Protein AF-A0A935L1Z7-F1 (afdb_monomer_lite)

Radius of gyration: 19.91 Å; chains: 1; bounding box: 57×30×48 Å

Sequence (105 aa):
MPQKLNTELDSAVITFYTYSLPFYGPEPKLVGAVSSLPLQVISHPIKGETAVFVARVFEEHQRSNVEINTLRLQENQMHTSKINYELLNSLKKVYKVIDNRTMYF

Secondary structure (DSSP, 8-state):
------S---------S-SEETTTEE-HHHHHHHHTPPBTPBPPPEE-SSSEE--BB----PPP---HHHHHHHHHHHHHHHHHHHHHHHHHHHTT----GGG--

pLDDT: mean 81.46, std 12.55, range [29.81, 95.62]

Foldseek 3Di:
DDDDDPDDPPDDDDDDPDQADPPQGGWNQVSVVQVPDDAQDWDDFGDTPRDTDIDHHPDDDDDPPDDVVVVVVVVVVVVVVCCVVVVVVVVCVVVVDDDPVVVVD

Structure (mmCIF, N/CA/C/O backbone):
data_AF-A0A935L1Z7-F1
#
_entry.id   AF-A0A935L1Z7-F1
#
loop_
_atom_site.group_PDB
_atom_site.id
_atom_site.type_symbol
_atom_site.label_atom_id
_atom_site.label_alt_id
_atom_site.label_comp_id
_atom_site.label_asym_id
_atom_site.label_entity_id
_atom_site.label_seq_id
_atom_site.pdbx_PDB_ins_code
_atom_site.Cartn_x
_atom_site.Cartn_y
_atom_site.Cartn_z
_atom_site.occupancy
_atom_site.B_iso_or_equiv
_atom_site.auth_seq_id
_atom_site.auth_comp_id
_atom_site.auth_asym_id
_atom_site.auth_atom_id
_atom_site.pdbx_PDB_model_num
ATOM 1 N N . MET A 1 1 ? 24.333 3.497 -2.136 1.00 29.81 1 MET A N 1
ATOM 2 C CA . MET A 1 1 ? 24.251 2.075 -1.743 1.00 29.81 1 MET A CA 1
ATOM 3 C C . MET A 1 1 ? 23.402 1.992 -0.482 1.00 29.81 1 MET A C 1
ATOM 5 O O . MET A 1 1 ? 23.795 2.625 0.492 1.00 29.81 1 MET A O 1
ATOM 9 N N . PRO A 1 2 ? 22.231 1.334 -0.483 1.00 38.78 2 PRO A N 1
ATOM 10 C CA . PRO A 1 2 ? 21.418 1.206 0.725 1.00 38.78 2 PRO A CA 1
ATOM 11 C C . PRO A 1 2 ? 22.158 0.344 1.762 1.00 38.78 2 PRO A C 1
ATOM 13 O O . PRO A 1 2 ? 22.537 -0.792 1.480 1.00 38.78 2 PRO A O 1
ATOM 16 N N . GLN A 1 3 ? 22.414 0.904 2.945 1.00 47.38 3 GLN A N 1
ATOM 17 C CA . GLN A 1 3 ? 23.094 0.219 4.043 1.00 47.38 3 GLN A CA 1
ATOM 18 C C . GLN A 1 3 ? 22.094 -0.687 4.766 1.00 47.38 3 GLN A C 1
ATOM 20 O O . GLN A 1 3 ? 21.096 -0.215 5.307 1.00 47.38 3 GLN A O 1
ATOM 25 N N . LYS A 1 4 ? 22.354 -1.997 4.768 1.00 50.28 4 LYS A N 1
ATOM 26 C CA . LYS A 1 4 ? 21.530 -2.977 5.480 1.00 50.28 4 LYS A CA 1
ATOM 27 C C . LYS A 1 4 ? 21.795 -2.825 6.981 1.00 50.28 4 LYS A C 1
ATOM 29 O O . LYS A 1 4 ? 22.864 -3.192 7.461 1.00 50.28 4 LYS A O 1
ATOM 34 N N . LEU A 1 5 ? 20.861 -2.210 7.700 1.00 67.00 5 LEU A N 1
ATOM 35 C CA . LEU A 1 5 ? 20.946 -2.047 9.149 1.00 67.00 5 LEU A CA 1
ATOM 36 C C . LEU A 1 5 ? 20.548 -3.377 9.800 1.00 67.00 5 LEU A C 1
ATOM 38 O O . LEU A 1 5 ? 19.475 -3.907 9.526 1.00 67.00 5 LEU A O 1
ATOM 42 N N . ASN A 1 6 ? 21.439 -3.946 10.610 1.00 65.19 6 ASN A N 1
ATOM 43 C CA . ASN A 1 6 ? 21.274 -5.261 11.235 1.00 65.19 6 ASN A CA 1
ATOM 44 C C . ASN A 1 6 ? 20.388 -5.152 12.495 1.00 65.19 6 ASN A C 1
ATOM 46 O O . ASN A 1 6 ? 20.829 -5.442 13.603 1.00 65.19 6 ASN A O 1
ATOM 50 N N . THR A 1 7 ? 19.173 -4.625 12.329 1.00 71.94 7 THR A N 1
ATOM 51 C CA . THR A 1 7 ? 18.183 -4.405 13.396 1.00 71.94 7 THR A CA 1
ATOM 52 C C . THR A 1 7 ? 16.897 -5.128 13.034 1.00 71.94 7 THR A C 1
ATOM 54 O O . THR A 1 7 ? 16.586 -5.314 11.856 1.00 71.94 7 THR A O 1
ATOM 57 N N . GLU A 1 8 ? 16.132 -5.514 14.049 1.00 65.06 8 GLU A N 1
ATOM 58 C CA . GLU A 1 8 ? 14.769 -5.982 13.834 1.00 65.06 8 GLU A CA 1
ATOM 59 C C . GLU A 1 8 ? 13.905 -4.807 13.368 1.00 65.06 8 GLU A C 1
ATOM 61 O O . GLU A 1 8 ? 14.014 -3.690 13.885 1.00 65.06 8 GLU A O 1
ATOM 66 N N . LEU A 1 9 ? 13.095 -5.050 12.338 1.00 63.34 9 LEU A N 1
ATOM 67 C CA . LEU A 1 9 ? 12.115 -4.089 11.863 1.00 63.34 9 LEU A CA 1
ATOM 68 C C . LEU A 1 9 ? 10.909 -4.151 12.801 1.00 63.34 9 LEU A C 1
ATOM 70 O O . LEU A 1 9 ? 10.118 -5.083 12.703 1.00 63.34 9 LEU A O 1
ATOM 74 N N . ASP A 1 10 ? 10.776 -3.168 13.688 1.00 68.12 10 ASP A N 1
ATOM 75 C CA . ASP A 1 10 ? 9.617 -3.072 14.583 1.00 68.12 10 ASP A CA 1
ATOM 76 C C . ASP A 1 10 ? 8.344 -2.733 13.786 1.00 68.12 10 ASP A C 1
ATOM 78 O O . ASP A 1 10 ? 7.357 -3.467 13.791 1.00 68.12 10 ASP A O 1
ATOM 82 N N . SER A 1 11 ? 8.383 -1.657 12.994 1.00 62.44 11 SER A N 1
ATOM 83 C CA . SER A 1 11 ? 7.284 -1.287 12.099 1.00 62.44 11 SER A CA 1
ATOM 84 C C . SER A 1 11 ? 7.771 -0.493 10.882 1.00 62.44 11 SER A C 1
ATOM 86 O O . SER A 1 11 ? 8.622 0.388 10.985 1.00 62.44 11 SER A O 1
ATOM 88 N N . ALA A 1 12 ? 7.231 -0.820 9.703 1.00 63.78 12 ALA A N 1
ATOM 89 C CA . ALA A 1 12 ? 7.451 -0.077 8.462 1.00 63.78 12 ALA A CA 1
ATOM 90 C C . ALA A 1 12 ? 6.119 0.421 7.908 1.00 63.78 12 ALA A C 1
ATOM 92 O O . ALA A 1 12 ? 5.200 -0.365 7.665 1.00 63.78 12 ALA A O 1
ATOM 93 N N . VAL A 1 13 ? 6.037 1.722 7.638 1.00 65.19 13 VAL A N 1
ATOM 94 C CA . VAL A 1 13 ? 4.963 2.280 6.822 1.00 65.19 13 VAL A CA 1
ATOM 95 C C . VAL A 1 13 ? 5.364 2.115 5.360 1.00 65.19 13 VAL A C 1
ATOM 97 O O . VAL A 1 13 ? 6.210 2.826 4.822 1.00 65.19 13 VAL A O 1
ATOM 100 N N . ILE A 1 14 ? 4.776 1.115 4.709 1.00 69.25 14 ILE A N 1
ATOM 101 C CA . ILE A 1 14 ? 4.962 0.889 3.276 1.00 69.25 14 ILE A CA 1
ATOM 102 C C . ILE A 1 14 ? 3.970 1.784 2.540 1.00 69.25 14 ILE A C 1
ATOM 104 O O . ILE A 1 14 ? 2.757 1.668 2.724 1.00 69.25 14 ILE A O 1
ATOM 108 N N . THR A 1 15 ? 4.487 2.682 1.707 1.00 72.06 15 THR A N 1
ATOM 109 C CA . THR A 1 15 ? 3.670 3.523 0.831 1.00 72.06 15 THR A CA 1
ATOM 110 C C . THR A 1 15 ? 3.830 3.069 -0.611 1.00 72.06 15 THR A C 1
ATOM 112 O O . THR A 1 15 ? 4.925 2.735 -1.061 1.00 72.06 15 THR A O 1
ATOM 115 N N . PHE A 1 16 ? 2.720 3.059 -1.340 1.00 78.56 16 PHE A N 1
ATOM 116 C CA . PHE A 1 16 ? 2.702 2.794 -2.771 1.00 78.56 16 PHE A CA 1
ATOM 117 C C . PHE A 1 16 ? 2.356 4.080 -3.505 1.00 78.56 16 PHE A C 1
ATOM 119 O O . PHE A 1 16 ? 1.603 4.909 -2.996 1.00 78.56 16 PHE A O 1
ATOM 126 N N . TYR A 1 17 ? 2.890 4.235 -4.715 1.00 76.25 17 TYR A N 1
ATOM 127 C CA . TYR A 1 17 ? 2.557 5.380 -5.560 1.00 76.25 17 TYR A CA 1
ATOM 128 C C . TYR A 1 17 ? 1.064 5.413 -5.908 1.00 76.25 17 TYR A C 1
ATOM 130 O O . TYR A 1 17 ? 0.453 6.475 -5.966 1.00 76.25 17 TYR A O 1
ATOM 138 N N . THR A 1 18 ? 0.470 4.235 -6.102 1.00 80.69 18 THR A N 1
ATOM 139 C CA . THR A 1 18 ? -0.963 4.087 -6.322 1.00 80.69 18 THR A CA 1
ATOM 140 C C . THR A 1 18 ? -1.549 3.080 -5.346 1.00 80.69 18 THR A C 1
ATOM 142 O O . THR A 1 18 ? -0.975 2.021 -5.106 1.00 80.69 18 THR A O 1
ATOM 145 N N . TYR A 1 19 ? -2.699 3.426 -4.779 1.00 79.38 19 TYR A N 1
ATOM 146 C CA . TYR A 1 19 ? -3.504 2.536 -3.943 1.00 79.38 19 TYR A CA 1
ATOM 147 C C . TYR A 1 19 ? -4.704 1.957 -4.711 1.00 79.38 19 TYR A C 1
ATOM 149 O O . TYR A 1 19 ? -5.210 0.886 -4.374 1.00 79.38 19 TYR A O 1
ATOM 157 N N . SER A 1 20 ? -5.150 2.648 -5.762 1.00 85.88 20 SER A N 1
ATOM 158 C CA . SER A 1 20 ? -6.351 2.309 -6.521 1.00 85.88 20 SER A CA 1
ATOM 159 C C . SER A 1 20 ? -6.063 2.210 -8.008 1.00 85.88 20 SER A C 1
ATOM 161 O O . SER A 1 20 ? -5.392 3.070 -8.581 1.00 85.88 20 SER A O 1
ATOM 163 N N . L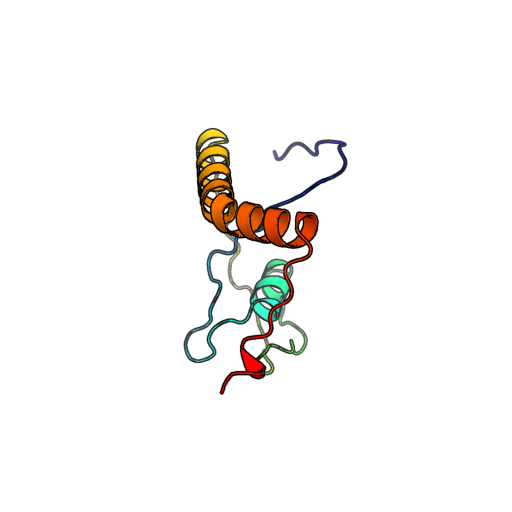EU A 1 21 ? -6.649 1.210 -8.650 1.00 88.56 21 LEU A N 1
ATOM 164 C CA . LEU A 1 21 ? -6.662 1.118 -10.095 1.00 88.56 21 LEU A CA 1
ATOM 165 C C . LEU A 1 21 ? -7.857 1.874 -10.685 1.00 88.56 21 LEU A C 1
ATOM 167 O O . LEU A 1 21 ? -8.960 1.807 -10.129 1.00 88.56 21 LEU A O 1
ATOM 171 N N . PRO A 1 22 ? -7.682 2.542 -11.839 1.00 87.81 22 PRO A N 1
ATOM 172 C CA . PRO A 1 22 ? -8.804 3.068 -12.605 1.00 87.81 22 PRO A CA 1
ATOM 173 C C . PRO A 1 22 ? -9.858 1.978 -12.835 1.00 87.81 22 PRO A C 1
ATOM 175 O O . PRO A 1 22 ? -9.510 0.852 -13.180 1.00 87.81 22 PRO A O 1
ATOM 178 N N . PHE A 1 23 ? -11.134 2.315 -12.642 1.00 88.69 23 PHE A N 1
ATOM 179 C CA . PHE A 1 23 ? -12.307 1.439 -12.816 1.00 88.69 23 PHE A CA 1
ATOM 180 C C . PHE A 1 23 ? -12.475 0.273 -11.825 1.00 88.69 23 PHE A C 1
ATOM 182 O O . PHE A 1 23 ? -13.607 -0.156 -11.627 1.00 88.69 23 PHE A O 1
ATOM 189 N N . TYR A 1 24 ? -11.412 -0.200 -11.171 1.00 89.50 24 TYR A N 1
ATOM 190 C CA . TYR A 1 24 ? -11.480 -1.302 -10.194 1.00 89.50 24 TYR A CA 1
ATOM 191 C C . TYR A 1 24 ? -11.427 -0.824 -8.738 1.00 89.50 24 TYR A C 1
ATOM 193 O O . TYR A 1 24 ? -11.879 -1.519 -7.834 1.00 89.50 24 TYR A O 1
ATOM 201 N N . GLY A 1 25 ? -10.929 0.393 -8.498 1.00 90.31 25 GLY A N 1
ATOM 202 C CA . GLY A 1 25 ? -10.816 0.942 -7.152 1.00 90.31 25 GLY A CA 1
ATOM 203 C C . GLY A 1 25 ? -9.633 0.347 -6.375 1.00 90.31 25 GLY A C 1
ATOM 204 O O . GLY A 1 25 ? -8.608 0.023 -6.980 1.00 90.31 25 GLY A O 1
ATOM 205 N N . PRO A 1 26 ? -9.709 0.290 -5.034 1.00 91.06 26 PRO A N 1
ATOM 206 C CA . PRO A 1 26 ? -8.626 -0.193 -4.179 1.00 91.06 26 PRO A CA 1
ATOM 207 C C . PRO A 1 26 ? -8.234 -1.650 -4.451 1.00 91.06 26 PRO A C 1
ATOM 209 O O . PRO A 1 26 ? -9.025 -2.559 -4.224 1.00 91.06 26 PRO A O 1
ATOM 212 N N . GLU A 1 27 ? -6.986 -1.879 -4.863 1.00 92.50 27 GLU A N 1
ATOM 213 C CA . GLU A 1 27 ? -6.477 -3.218 -5.206 1.00 92.50 27 GLU A CA 1
ATOM 214 C C . GLU A 1 27 ? -5.110 -3.496 -4.544 1.00 92.50 27 GLU A C 1
ATOM 216 O O . GLU A 1 27 ? -4.101 -3.713 -5.222 1.00 92.50 27 GLU A O 1
ATOM 221 N N . PRO A 1 28 ? -5.027 -3.486 -3.197 1.00 89.69 28 PRO A N 1
ATOM 222 C CA . PRO A 1 28 ? -3.753 -3.542 -2.475 1.00 89.69 28 PRO A CA 1
ATOM 223 C C . PRO A 1 28 ? -2.977 -4.845 -2.709 1.00 89.69 28 PRO A C 1
ATOM 225 O O . PRO A 1 28 ? -1.749 -4.821 -2.788 1.00 89.69 28 PRO A O 1
ATOM 228 N N . LYS A 1 29 ? -3.675 -5.980 -2.864 1.00 89.56 29 LYS A N 1
ATOM 229 C CA . LYS A 1 29 ? -3.048 -7.280 -3.163 1.00 89.56 29 LYS A CA 1
ATOM 230 C C . LYS A 1 29 ? -2.334 -7.264 -4.509 1.00 89.56 29 LYS A C 1
ATOM 232 O O . LYS A 1 29 ? -1.218 -7.768 -4.615 1.00 89.56 29 LYS A O 1
ATOM 237 N N . LEU A 1 30 ? -2.960 -6.665 -5.521 1.00 92.25 30 LEU A N 1
ATOM 238 C CA . LEU A 1 30 ? -2.365 -6.539 -6.843 1.00 92.25 30 LEU A CA 1
ATOM 239 C C . LEU A 1 30 ? -1.171 -5.588 -6.821 1.00 92.25 30 LEU A C 1
ATOM 241 O O . LEU A 1 30 ? -0.107 -5.949 -7.313 1.00 92.25 30 LEU A O 1
ATOM 245 N N . VAL A 1 31 ? -1.330 -4.401 -6.230 1.00 90.69 31 VAL A N 1
ATOM 246 C CA . VAL A 1 31 ? -0.251 -3.406 -6.138 1.00 90.69 31 VAL A CA 1
ATOM 247 C C . VAL A 1 31 ? 0.968 -3.997 -5.419 1.00 90.69 31 VAL A C 1
ATOM 249 O O . VAL A 1 31 ? 2.092 -3.875 -5.906 1.00 90.69 31 VAL A O 1
ATOM 252 N N . GLY A 1 32 ? 0.746 -4.713 -4.313 1.00 88.94 32 GLY A N 1
ATOM 253 C CA . GLY A 1 32 ? 1.803 -5.425 -3.598 1.00 88.94 32 GLY A CA 1
ATOM 254 C C . GLY A 1 32 ? 2.463 -6.519 -4.441 1.00 88.94 32 GLY A C 1
ATOM 255 O O . GLY A 1 32 ? 3.687 -6.574 -4.513 1.00 88.94 32 GLY A O 1
ATOM 256 N N . ALA A 1 33 ? 1.684 -7.356 -5.131 1.00 90.75 33 ALA A N 1
ATOM 257 C CA . ALA A 1 33 ? 2.225 -8.418 -5.982 1.0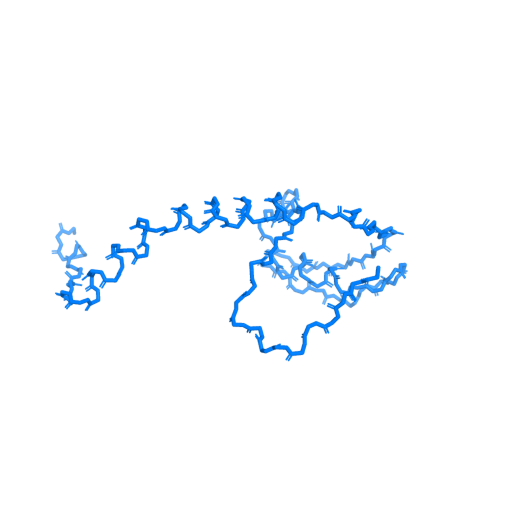0 90.75 33 ALA A CA 1
ATOM 258 C C . ALA A 1 33 ? 3.040 -7.877 -7.172 1.00 90.75 33 ALA A C 1
ATOM 260 O O . ALA A 1 33 ? 4.065 -8.452 -7.528 1.00 90.75 33 ALA A O 1
ATOM 261 N N . VAL A 1 34 ? 2.621 -6.759 -7.771 1.00 91.25 34 VAL A N 1
ATOM 262 C CA . VAL A 1 34 ? 3.359 -6.114 -8.869 1.00 91.25 34 VAL A CA 1
ATOM 263 C C . VAL A 1 34 ? 4.675 -5.511 -8.378 1.00 91.25 34 VAL A C 1
ATOM 265 O O . VAL A 1 34 ? 5.658 -5.546 -9.112 1.00 91.25 34 VAL A O 1
ATOM 268 N N . SER A 1 35 ? 4.733 -5.023 -7.133 1.00 88.25 35 SER A N 1
ATOM 269 C CA . SER A 1 35 ? 5.952 -4.424 -6.564 1.00 88.25 35 SER A CA 1
ATOM 270 C C . SER A 1 35 ? 7.128 -5.396 -6.404 1.00 88.25 35 SER A C 1
ATOM 272 O O . SER A 1 35 ? 8.265 -4.954 -6.275 1.00 88.25 35 SER A O 1
ATOM 274 N N . SER A 1 36 ? 6.872 -6.707 -6.426 1.00 87.69 36 SER A N 1
ATOM 275 C CA . SER A 1 36 ? 7.897 -7.755 -6.360 1.00 87.69 36 SER A CA 1
ATOM 276 C C . SER A 1 36 ? 8.066 -8.529 -7.671 1.00 87.69 36 SER A C 1
ATOM 278 O O . SER A 1 36 ? 8.850 -9.480 -7.726 1.00 87.69 36 SER A O 1
ATOM 280 N N . LEU A 1 37 ? 7.342 -8.150 -8.730 1.00 91.94 37 LEU A N 1
ATOM 281 C CA . LEU A 1 37 ? 7.381 -8.851 -10.008 1.00 91.94 37 LEU A CA 1
ATOM 282 C C . LEU A 1 37 ? 8.653 -8.472 -10.791 1.00 91.94 37 LEU A C 1
ATOM 284 O O . LEU A 1 37 ? 8.940 -7.283 -10.935 1.00 91.94 37 LEU A O 1
ATOM 288 N N . PRO A 1 38 ? 9.402 -9.443 -11.351 1.00 90.44 38 PRO A N 1
ATOM 289 C CA . PRO A 1 38 ? 10.573 -9.133 -12.163 1.00 90.44 38 PRO A CA 1
ATOM 290 C C . PRO A 1 38 ? 10.226 -8.338 -13.431 1.00 90.44 38 PRO A C 1
ATOM 292 O O . PRO A 1 38 ? 9.166 -8.526 -14.037 1.00 90.44 38 PRO A O 1
ATOM 295 N N . LEU A 1 39 ? 11.168 -7.501 -13.875 1.00 92.38 39 LEU A N 1
ATOM 296 C CA . LEU A 1 39 ? 11.062 -6.744 -15.123 1.00 92.38 39 LEU A CA 1
ATOM 297 C C . LEU A 1 39 ? 10.768 -7.653 -16.321 1.00 92.38 39 LEU A C 1
ATOM 299 O O . LEU A 1 39 ? 11.372 -8.710 -16.489 1.00 92.38 39 LEU A O 1
ATOM 303 N N . GLN A 1 40 ? 9.843 -7.204 -17.168 1.00 92.62 40 GLN A N 1
ATOM 304 C CA . GLN A 1 40 ? 9.393 -7.851 -18.404 1.00 92.62 40 GLN A CA 1
ATOM 305 C C . GLN A 1 40 ? 8.786 -9.259 -18.247 1.00 92.62 40 GLN A C 1
ATOM 307 O O . GLN A 1 40 ? 8.375 -9.862 -19.241 1.00 92.62 40 GLN A O 1
ATOM 312 N N . VAL A 1 41 ? 8.628 -9.765 -17.021 1.00 93.06 41 VAL A N 1
ATOM 313 C CA . VAL A 1 41 ? 7.991 -11.058 -16.749 1.00 93.06 41 VAL A CA 1
ATOM 314 C C . VAL A 1 41 ? 6.479 -10.884 -16.614 1.00 93.06 41 VAL A C 1
ATOM 316 O O . VAL A 1 41 ? 5.996 -9.950 -15.977 1.00 93.06 41 VAL A O 1
ATOM 319 N N . ILE A 1 42 ? 5.719 -11.790 -17.238 1.00 94.31 42 ILE A N 1
ATOM 320 C CA . ILE A 1 42 ? 4.266 -11.879 -17.045 1.00 94.31 42 ILE A CA 1
ATOM 321 C C . ILE A 1 42 ? 4.000 -12.624 -15.738 1.00 94.31 42 ILE A C 1
ATOM 323 O O . ILE A 1 42 ? 4.547 -13.704 -15.515 1.00 94.31 42 ILE A O 1
ATOM 327 N N . SER A 1 43 ? 3.143 -12.070 -14.887 1.00 94.88 43 SER A N 1
ATOM 328 C CA . SER A 1 43 ? 2.729 -12.723 -13.652 1.00 94.88 43 SER A CA 1
ATOM 329 C C . SER A 1 43 ? 1.844 -13.945 -13.912 1.00 94.88 43 SER A C 1
ATOM 331 O O . SER A 1 43 ? 1.132 -14.041 -14.912 1.00 94.88 43 SER A O 1
ATOM 333 N N . HIS A 1 44 ? 1.786 -14.842 -12.930 1.00 94.31 44 HIS A N 1
ATOM 334 C CA . HIS A 1 44 ? 0.636 -15.735 -12.797 1.00 94.31 44 HIS A CA 1
ATOM 335 C C . HIS A 1 44 ? -0.641 -14.907 -12.545 1.00 94.31 44 HIS A C 1
ATOM 337 O O . HIS A 1 44 ? -0.533 -13.735 -12.169 1.00 94.31 44 HIS A O 1
ATOM 343 N N . PRO A 1 45 ? -1.847 -15.474 -12.728 1.00 95.62 45 PRO A N 1
ATOM 344 C CA . PRO A 1 45 ? -3.082 -14.787 -12.367 1.00 95.62 45 PRO A CA 1
ATOM 345 C C . PRO A 1 45 ? -3.074 -14.370 -10.889 1.00 95.62 45 PRO A C 1
ATOM 347 O O . PRO A 1 45 ? -2.930 -15.205 -9.996 1.00 95.62 45 PRO A O 1
ATOM 350 N N . ILE A 1 46 ? -3.224 -13.074 -10.632 1.00 95.00 46 ILE A N 1
ATOM 351 C CA . ILE A 1 46 ? -3.254 -12.476 -9.297 1.00 95.00 46 ILE A CA 1
ATOM 352 C C . ILE A 1 46 ? -4.712 -12.216 -8.938 1.00 95.00 46 ILE A C 1
ATOM 354 O O . ILE A 1 46 ? -5.410 -11.474 -9.629 1.00 95.00 46 ILE A O 1
ATOM 358 N N . LYS A 1 47 ? -5.181 -12.807 -7.839 1.00 94.69 47 LYS A N 1
ATOM 359 C CA . LYS A 1 47 ? -6.516 -12.529 -7.305 1.00 94.69 47 LYS A CA 1
ATOM 360 C C . LYS A 1 47 ? -6.509 -11.189 -6.559 1.00 94.69 47 LYS A C 1
ATOM 362 O O . LYS A 1 47 ? -5.926 -11.096 -5.478 1.00 94.69 47 LYS A O 1
ATOM 367 N N . GLY A 1 48 ? -7.155 -10.182 -7.141 1.00 92.00 48 GLY A N 1
ATOM 368 C CA . GLY A 1 48 ? -7.473 -8.916 -6.486 1.00 92.00 48 GLY A CA 1
ATOM 369 C C . GLY A 1 48 ? -8.730 -9.010 -5.619 1.00 92.00 48 GLY A C 1
ATOM 370 O O . GLY A 1 48 ? -9.266 -10.098 -5.384 1.00 92.00 48 GLY A O 1
ATOM 371 N N . GLU A 1 49 ? -9.191 -7.865 -5.129 1.00 93.31 49 GLU A N 1
ATOM 372 C CA . GLU A 1 49 ? -10.443 -7.758 -4.378 1.00 93.31 49 GLU A CA 1
ATOM 373 C C . GLU A 1 49 ? -11.657 -7.838 -5.307 1.00 93.31 49 GLU A C 1
ATOM 375 O O . GLU A 1 49 ? -12.628 -8.524 -4.990 1.00 93.31 49 GLU A O 1
ATOM 380 N N . THR A 1 50 ? -11.595 -7.182 -6.469 1.00 92.06 50 THR A N 1
ATOM 381 C CA . THR A 1 50 ? -12.732 -7.088 -7.400 1.00 92.06 50 THR A CA 1
ATOM 382 C C . THR A 1 50 ? -12.609 -7.997 -8.621 1.00 92.06 50 THR A C 1
ATOM 384 O O .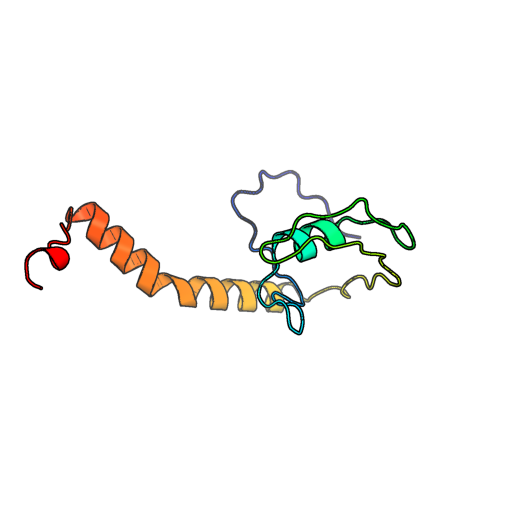 THR A 1 50 ? -13.625 -8.411 -9.179 1.00 92.06 50 THR A O 1
ATOM 387 N N . ALA A 1 51 ? -11.388 -8.343 -9.038 1.00 91.88 51 ALA A N 1
ATOM 388 C CA . ALA A 1 51 ? -11.139 -9.134 -10.243 1.00 91.88 51 ALA A CA 1
ATOM 389 C C . ALA A 1 51 ? -9.849 -9.968 -10.158 1.00 91.88 51 ALA A C 1
ATOM 391 O O . ALA A 1 51 ? -9.093 -9.912 -9.187 1.00 91.88 51 ALA A O 1
ATOM 392 N N . VAL A 1 52 ? -9.601 -10.770 -11.197 1.00 95.00 52 VAL A N 1
ATOM 393 C CA . VAL A 1 52 ? -8.338 -11.493 -11.394 1.00 95.00 52 VAL A CA 1
ATOM 394 C C . VAL A 1 52 ? -7.529 -10.779 -12.469 1.00 95.00 52 VAL A C 1
ATOM 396 O O . VAL A 1 52 ? -8.043 -10.492 -13.547 1.00 95.00 52 VAL A O 1
ATOM 399 N N . PHE A 1 53 ? -6.259 -10.516 -12.177 1.00 94.62 53 PHE A N 1
ATOM 400 C CA . PHE A 1 53 ? -5.380 -9.703 -13.009 1.00 94.62 53 PHE A CA 1
ATOM 401 C C . PHE A 1 53 ? -4.161 -10.489 -13.480 1.00 94.62 53 PHE A C 1
ATOM 403 O O . PHE A 1 53 ? -3.677 -11.394 -12.803 1.00 94.62 53 PHE A O 1
ATOM 410 N N . VAL A 1 54 ? -3.622 -10.093 -14.627 1.00 94.81 54 VAL A N 1
ATOM 411 C CA . VAL A 1 54 ? -2.298 -10.502 -15.100 1.00 94.81 54 VAL A CA 1
ATOM 412 C C . VAL A 1 54 ? -1.513 -9.226 -15.360 1.00 94.81 54 VAL A C 1
ATOM 414 O O . VAL A 1 54 ? -2.017 -8.317 -16.019 1.00 94.81 54 VAL A O 1
ATOM 417 N N . ALA A 1 55 ? -0.301 -9.142 -14.821 1.00 93.12 55 ALA A N 1
ATOM 418 C CA . ALA A 1 55 ? 0.522 -7.943 -14.883 1.00 93.12 55 ALA A CA 1
ATOM 419 C C . ALA A 1 55 ? 1.898 -8.243 -15.485 1.00 93.12 55 ALA A C 1
ATOM 421 O O . ALA A 1 55 ? 2.402 -9.362 -15.407 1.00 93.12 55 ALA A O 1
ATOM 422 N N . ARG A 1 56 ? 2.511 -7.218 -16.079 1.00 94.19 56 ARG A N 1
ATOM 423 C CA . ARG A 1 56 ? 3.909 -7.208 -16.519 1.00 94.19 56 ARG A CA 1
ATOM 424 C C . ARG A 1 56 ? 4.507 -5.856 -16.154 1.00 94.19 56 ARG A C 1
ATOM 426 O O . ARG A 1 56 ? 3.920 -4.829 -16.486 1.00 94.19 56 ARG A O 1
ATOM 433 N N . VAL A 1 57 ? 5.668 -5.856 -15.506 1.00 92.31 57 VAL A N 1
ATOM 434 C CA . VAL A 1 57 ? 6.414 -4.623 -15.217 1.00 92.31 57 VAL A CA 1
ATOM 435 C C . VAL A 1 57 ? 7.241 -4.259 -16.446 1.00 92.31 57 VAL A C 1
ATOM 437 O O . VAL A 1 57 ? 8.060 -5.058 -16.899 1.00 92.31 57 VAL A O 1
ATOM 440 N N . PHE A 1 58 ? 7.010 -3.076 -17.012 1.00 93.06 58 PHE A N 1
ATOM 441 C CA . PHE A 1 58 ? 7.753 -2.599 -18.184 1.00 93.06 58 PHE A CA 1
ATOM 442 C C . PHE A 1 58 ? 9.042 -1.883 -17.789 1.00 93.06 58 PHE A C 1
ATOM 444 O O . PHE A 1 58 ? 10.088 -2.130 -18.384 1.00 93.06 58 PHE A O 1
ATOM 451 N N . GLU A 1 59 ? 8.959 -1.038 -16.765 1.00 89.12 59 GLU A N 1
ATOM 452 C CA . GLU A 1 59 ? 10.054 -0.203 -16.288 1.00 89.12 59 GLU A CA 1
ATOM 453 C C . GLU A 1 59 ? 10.034 -0.157 -14.759 1.00 89.12 59 GLU A C 1
ATOM 455 O O . GLU A 1 59 ? 8.971 -0.175 -14.136 1.00 89.12 59 GLU A O 1
ATOM 460 N N . GLU A 1 60 ? 11.220 -0.096 -14.160 1.00 85.31 60 GLU A N 1
ATOM 461 C CA . GLU A 1 60 ? 11.405 0.093 -12.727 1.00 85.31 60 GLU A CA 1
ATOM 462 C C . GLU A 1 60 ? 12.274 1.332 -12.529 1.00 85.31 60 GLU A C 1
ATOM 464 O O . GLU A 1 60 ? 13.422 1.392 -12.974 1.00 85.31 60 GLU A O 1
ATOM 469 N N . HIS A 1 61 ? 11.722 2.336 -11.854 1.00 81.94 61 HIS A N 1
ATOM 470 C CA . HIS A 1 61 ? 12.476 3.515 -11.464 1.00 81.94 61 HIS A CA 1
ATOM 471 C C . HIS A 1 61 ? 12.866 3.379 -10.000 1.00 81.94 61 HIS A C 1
ATOM 473 O O . HIS A 1 61 ? 12.015 3.412 -9.109 1.00 81.94 61 HIS A O 1
ATOM 479 N N . GLN A 1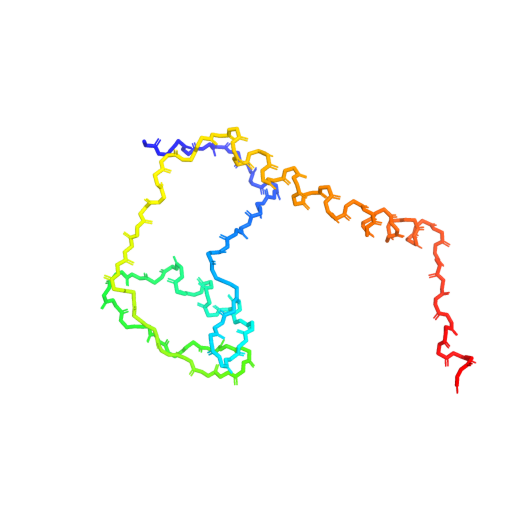 62 ? 14.166 3.274 -9.732 1.00 70.44 62 GLN A N 1
ATOM 480 C CA . GLN A 1 62 ? 14.644 3.441 -8.369 1.00 70.44 62 GLN A CA 1
ATOM 481 C C . GLN A 1 62 ? 14.397 4.884 -7.947 1.00 70.44 62 GLN A C 1
ATOM 483 O O . GLN A 1 62 ? 14.855 5.827 -8.598 1.00 70.44 62 GLN A O 1
ATOM 488 N N . ARG A 1 63 ? 13.663 5.060 -6.846 1.00 64.44 63 ARG A N 1
ATOM 489 C CA . ARG A 1 63 ? 13.466 6.380 -6.252 1.00 64.44 63 ARG A CA 1
ATOM 490 C C . ARG A 1 63 ? 14.848 6.951 -5.930 1.00 64.44 63 ARG A C 1
ATOM 492 O O . ARG A 1 63 ? 15.600 6.356 -5.158 1.00 64.44 63 ARG A O 1
ATOM 499 N N . SER A 1 64 ? 15.192 8.078 -6.554 1.00 61.31 64 SER A N 1
ATOM 500 C CA . SER A 1 64 ? 16.431 8.803 -6.269 1.00 61.31 64 SER A CA 1
ATOM 501 C C . SER A 1 64 ? 16.530 9.068 -4.771 1.00 61.31 64 SER A C 1
ATOM 503 O O . SER A 1 64 ? 15.504 9.342 -4.149 1.00 61.31 64 SER A O 1
ATOM 505 N N . ASN A 1 65 ? 17.751 8.986 -4.234 1.00 60.41 65 ASN A N 1
ATOM 506 C CA . ASN A 1 65 ? 18.113 9.136 -2.823 1.00 60.41 65 ASN A CA 1
ATOM 507 C C . ASN A 1 65 ? 17.172 10.114 -2.092 1.00 60.41 65 ASN A C 1
ATOM 509 O O . ASN A 1 65 ? 17.323 11.330 -2.204 1.00 60.41 65 ASN A O 1
ATOM 513 N N . VAL A 1 66 ? 16.139 9.583 -1.431 1.00 62.91 66 VAL A N 1
ATOM 514 C CA . VAL A 1 66 ? 15.145 10.425 -0.767 1.00 62.91 66 VAL A CA 1
ATOM 515 C C . VAL A 1 66 ? 15.829 11.022 0.445 1.00 62.91 66 VAL A C 1
ATOM 517 O O . VAL A 1 66 ? 16.389 10.294 1.266 1.00 62.91 66 VAL A O 1
ATOM 520 N N . GLU A 1 67 ? 15.812 12.345 0.554 1.00 72.94 67 GLU A N 1
ATOM 521 C CA . GLU A 1 67 ? 16.419 13.018 1.689 1.00 72.94 67 GLU A CA 1
ATOM 522 C C . GLU A 1 67 ? 15.734 12.530 2.974 1.00 72.94 67 GLU A C 1
ATOM 524 O O . GLU A 1 67 ? 14.516 12.648 3.118 1.00 72.94 67 GLU A O 1
ATOM 529 N N . ILE A 1 68 ?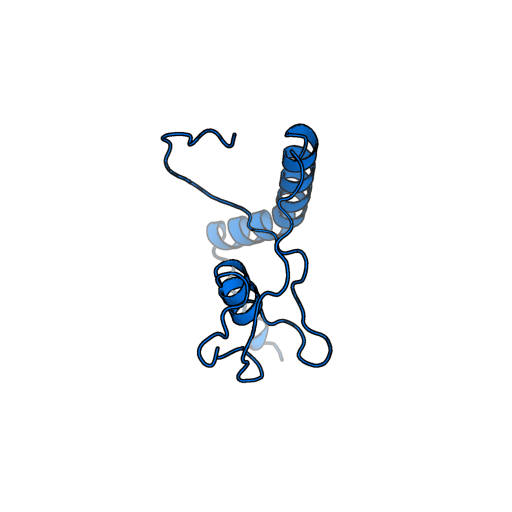 16.500 11.958 3.908 1.00 74.44 68 ILE A N 1
ATOM 530 C CA . ILE A 1 68 ? 15.978 11.294 5.118 1.00 74.44 68 ILE A CA 1
ATOM 531 C C . ILE A 1 68 ? 15.016 12.206 5.900 1.00 74.44 68 ILE A C 1
ATOM 533 O O . ILE A 1 68 ? 14.040 11.735 6.483 1.00 74.44 68 ILE A O 1
ATOM 537 N N . ASN A 1 69 ? 15.259 13.517 5.874 1.00 79.12 69 ASN A N 1
ATOM 538 C CA . ASN A 1 69 ? 14.411 14.521 6.512 1.00 79.12 69 ASN A CA 1
ATOM 539 C C . ASN A 1 69 ? 12.991 14.557 5.927 1.00 79.12 69 ASN A C 1
ATOM 541 O O . ASN A 1 69 ? 12.023 14.677 6.676 1.00 79.12 69 ASN A O 1
ATOM 545 N N . THR A 1 70 ? 12.852 14.390 4.610 1.00 75.69 70 THR A N 1
ATOM 546 C CA . THR A 1 70 ? 11.546 14.369 3.934 1.00 75.69 70 THR A CA 1
ATOM 547 C C . THR A 1 70 ? 10.754 13.108 4.269 1.00 75.69 70 THR A C 1
ATOM 549 O O . THR A 1 70 ? 9.560 13.200 4.547 1.00 75.69 70 THR A O 1
ATOM 552 N N . LEU A 1 71 ? 11.420 11.948 4.351 1.00 74.12 71 LEU A N 1
ATOM 553 C CA . LEU A 1 71 ? 10.791 10.702 4.803 1.00 74.12 71 LEU A CA 1
ATOM 554 C C . LEU A 1 71 ? 10.310 10.823 6.249 1.00 74.12 71 LEU A C 1
ATOM 556 O O . LEU A 1 71 ? 9.161 10.513 6.534 1.00 74.12 71 LEU A O 1
ATOM 560 N N . ARG A 1 72 ? 11.149 11.342 7.154 1.00 76.69 72 ARG A N 1
ATOM 561 C CA . ARG A 1 72 ? 10.764 11.561 8.559 1.00 76.69 72 ARG A CA 1
ATOM 562 C C . ARG A 1 72 ? 9.565 12.492 8.696 1.00 76.69 72 ARG A C 1
ATOM 564 O O . ARG A 1 72 ? 8.702 12.250 9.532 1.00 76.69 72 ARG A O 1
ATOM 571 N N . LEU A 1 73 ? 9.507 13.556 7.896 1.00 82.31 73 LEU A N 1
ATOM 572 C CA . LEU A 1 73 ? 8.372 14.473 7.908 1.00 82.31 73 LEU A CA 1
ATOM 573 C C . LEU A 1 73 ? 7.088 13.779 7.436 1.00 82.31 73 LEU A C 1
ATOM 575 O O . LEU A 1 73 ? 6.053 13.929 8.081 1.00 82.31 73 LEU A O 1
ATOM 579 N N . GLN A 1 74 ? 7.164 12.999 6.356 1.00 78.25 74 GLN A N 1
ATOM 580 C CA . GLN A 1 74 ? 6.031 12.235 5.834 1.00 78.25 74 GLN A CA 1
ATOM 581 C C . GLN A 1 74 ? 5.530 11.201 6.856 1.00 78.25 74 GLN A C 1
ATOM 583 O O . GLN A 1 74 ? 4.331 11.137 7.125 1.00 78.25 74 GLN A O 1
ATOM 588 N N . GLU A 1 75 ? 6.441 10.454 7.482 1.00 78.88 75 GLU A N 1
ATOM 589 C CA . GLU A 1 75 ? 6.123 9.499 8.551 1.00 78.88 75 GLU A CA 1
ATOM 590 C C . GLU A 1 75 ? 5.449 10.185 9.742 1.00 78.88 75 GLU A C 1
ATOM 592 O O . GLU A 1 75 ? 4.398 9.739 10.201 1.00 78.88 75 GLU A O 1
ATOM 597 N N . ASN A 1 76 ? 5.993 11.317 10.202 1.00 82.44 76 ASN A N 1
ATOM 598 C CA . ASN A 1 76 ? 5.397 12.087 11.291 1.00 82.44 76 ASN A CA 1
ATOM 599 C C . ASN A 1 76 ? 3.989 12.575 10.938 1.00 82.44 76 ASN A C 1
ATOM 601 O O . ASN A 1 76 ? 3.085 12.449 11.756 1.00 82.44 76 ASN A O 1
ATOM 605 N N . GLN A 1 77 ? 3.769 13.078 9.721 1.00 82.75 77 GLN A N 1
ATOM 606 C CA . GLN A 1 77 ? 2.439 13.498 9.273 1.00 82.75 77 GLN A CA 1
ATOM 607 C C . GLN A 1 77 ? 1.445 12.330 9.272 1.00 82.75 77 GLN A C 1
ATOM 609 O O . GLN A 1 77 ? 0.327 12.464 9.779 1.00 82.75 77 GLN A O 1
ATOM 614 N N . MET A 1 78 ? 1.853 11.166 8.756 1.00 80.38 78 MET A N 1
ATOM 615 C CA . MET A 1 78 ? 1.018 9.964 8.770 1.00 80.38 78 MET A CA 1
ATOM 616 C C . MET A 1 78 ? 0.741 9.486 10.198 1.00 80.38 78 MET A C 1
ATOM 618 O O . MET A 1 78 ? -0.398 9.132 10.504 1.00 80.38 78 MET A O 1
ATOM 622 N N . HIS A 1 79 ? 1.733 9.519 11.088 1.00 80.75 79 HIS A N 1
ATOM 623 C CA . HIS A 1 79 ? 1.564 9.156 12.491 1.00 80.75 79 HIS A CA 1
ATOM 624 C C . HIS A 1 79 ? 0.602 10.116 13.204 1.00 80.75 79 HIS A C 1
ATOM 626 O O . HIS A 1 79 ? -0.400 9.675 13.766 1.00 80.75 79 HIS A O 1
ATOM 632 N N . THR A 1 80 ? 0.817 11.431 13.091 1.00 82.69 80 THR A N 1
ATOM 633 C CA . THR A 1 80 ? -0.048 12.455 13.697 1.00 82.69 80 THR A CA 1
ATOM 634 C C . THR A 1 80 ? -1.499 12.340 13.234 1.00 82.69 80 THR A C 1
ATOM 636 O O . THR A 1 80 ? -2.408 12.506 14.046 1.00 82.69 80 THR A O 1
ATOM 639 N N . SER A 1 81 ? -1.740 11.976 11.970 1.00 81.25 81 SER A N 1
ATOM 640 C CA . SER A 1 81 ? -3.103 11.775 11.457 1.00 81.25 81 SER A CA 1
ATOM 641 C C . SER A 1 81 ? -3.877 10.656 12.175 1.00 81.25 81 SER A C 1
ATOM 643 O O . SER A 1 81 ? -5.104 10.711 12.259 1.00 81.25 81 SER A O 1
ATOM 645 N N . LYS A 1 82 ? -3.173 9.661 12.735 1.00 82.19 82 LYS A N 1
ATOM 646 C CA . LYS A 1 82 ? -3.769 8.500 13.415 1.00 82.19 82 LYS A CA 1
ATOM 647 C C . LYS A 1 82 ? -3.941 8.698 14.920 1.00 82.19 82 LYS A C 1
ATOM 649 O O . LYS A 1 82 ? -4.798 8.033 15.503 1.00 82.19 82 LYS A O 1
ATOM 654 N N . ILE A 1 83 ? -3.205 9.632 15.535 1.00 84.50 83 ILE A N 1
ATOM 655 C CA . ILE A 1 83 ? -3.173 9.835 16.997 1.00 84.50 83 ILE A CA 1
ATOM 656 C C . ILE A 1 83 ? -4.578 9.960 17.589 1.00 84.50 83 ILE A C 1
ATOM 658 O O . ILE A 1 83 ? -4.894 9.280 18.559 1.00 84.50 83 ILE A O 1
ATOM 662 N N . ASN A 1 84 ? -5.451 10.780 16.999 1.00 82.06 84 ASN A N 1
ATOM 663 C CA . ASN A 1 84 ? -6.793 11.000 17.550 1.00 82.06 84 ASN A CA 1
ATOM 664 C C . ASN A 1 84 ? -7.641 9.717 17.560 1.00 82.06 84 ASN A C 1
ATOM 666 O O . ASN A 1 84 ? -8.349 9.437 18.528 1.00 82.06 84 ASN A O 1
ATOM 670 N N . TYR A 1 85 ? -7.549 8.917 16.496 1.00 84.44 85 TYR A N 1
ATOM 671 C CA . TYR A 1 85 ? -8.267 7.650 16.383 1.00 84.44 85 TYR A CA 1
ATOM 672 C C . TYR A 1 85 ? -7.703 6.593 17.341 1.00 84.44 85 TYR A C 1
ATOM 674 O O . TYR A 1 85 ? -8.456 5.906 18.037 1.00 84.44 85 TYR A O 1
ATOM 682 N N . GLU A 1 86 ? -6.377 6.481 17.415 1.00 85.25 86 GLU A N 1
ATOM 683 C CA . GLU A 1 86 ? -5.693 5.526 18.287 1.00 85.25 86 GLU A CA 1
ATOM 684 C C . GLU A 1 86 ? -5.879 5.861 19.770 1.00 85.25 86 GLU A C 1
ATOM 686 O O . GLU A 1 86 ? -6.141 4.959 20.570 1.00 85.25 86 GLU A O 1
ATOM 691 N N . LEU A 1 87 ? -5.840 7.146 20.134 1.00 87.69 87 LEU A N 1
ATOM 692 C CA . LEU A 1 87 ? -6.127 7.622 21.485 1.00 87.69 87 LEU A CA 1
ATOM 693 C C . LEU A 1 87 ? -7.554 7.258 21.892 1.00 87.69 87 LEU A C 1
ATOM 695 O O . LEU A 1 87 ? -7.759 6.658 22.946 1.00 87.69 87 LEU A O 1
ATOM 699 N N . LEU A 1 88 ? -8.540 7.550 21.039 1.00 86.44 88 LEU A N 1
ATOM 700 C CA . LEU A 1 88 ? -9.936 7.217 21.312 1.00 86.44 88 LEU A CA 1
ATOM 701 C C . LEU A 1 88 ? -10.132 5.706 21.499 1.00 86.44 88 LEU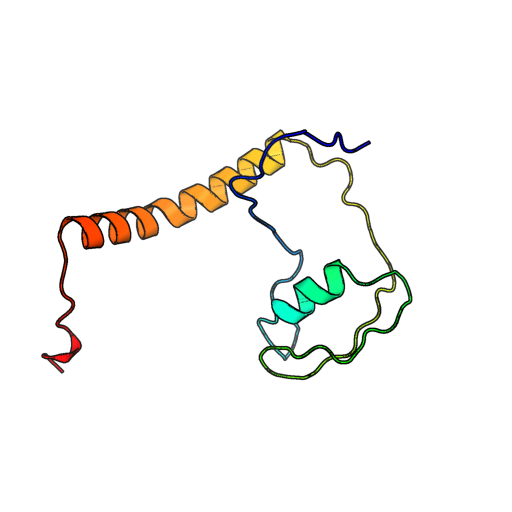 A C 1
ATOM 703 O O . LEU A 1 88 ? -10.824 5.279 22.422 1.00 86.44 88 LEU A O 1
ATOM 707 N N . ASN A 1 89 ? -9.515 4.882 20.652 1.00 85.38 89 ASN A N 1
ATOM 708 C CA . ASN A 1 89 ? -9.597 3.427 20.774 1.00 85.38 89 ASN A CA 1
ATOM 709 C C . ASN A 1 89 ? -8.892 2.901 22.027 1.00 85.38 89 ASN A C 1
ATOM 711 O O . ASN A 1 89 ? -9.385 1.967 22.660 1.00 85.38 89 ASN A O 1
ATOM 715 N N . SER A 1 90 ? -7.773 3.509 22.415 1.00 88.31 90 SER A N 1
ATOM 716 C CA . SER A 1 90 ? -7.059 3.171 23.648 1.00 88.31 90 SER A CA 1
ATOM 717 C C . SER A 1 90 ? -7.894 3.513 24.881 1.00 88.31 90 SER A C 1
ATOM 719 O O . SER A 1 90 ? -8.062 2.668 25.757 1.00 88.31 90 SER A O 1
ATOM 721 N N . LEU A 1 91 ? -8.522 4.692 24.907 1.00 89.25 91 LEU A N 1
ATOM 722 C CA . LEU A 1 91 ? -9.454 5.082 25.967 1.00 89.25 91 LEU A CA 1
ATOM 723 C C . LEU A 1 91 ? -10.654 4.128 26.032 1.00 89.25 91 LEU A C 1
ATOM 725 O O . LEU A 1 91 ? -10.981 3.636 27.108 1.00 89.25 91 LEU A O 1
ATOM 729 N N . LYS A 1 92 ? -11.266 3.774 24.895 1.00 86.62 92 LYS A N 1
ATOM 730 C CA . LYS A 1 92 ? -12.360 2.785 24.854 1.00 86.62 92 LYS A CA 1
ATOM 731 C C . LYS A 1 92 ? -11.960 1.438 25.460 1.00 86.62 92 LYS A C 1
ATOM 733 O O . LYS A 1 92 ? -12.768 0.845 26.171 1.00 86.62 92 LYS A O 1
ATOM 738 N N . LYS A 1 93 ? -10.731 0.968 25.207 1.00 86.62 93 LYS A N 1
ATOM 739 C CA . LYS A 1 93 ? -10.195 -0.275 25.790 1.00 86.62 93 LYS A CA 1
ATOM 740 C C . LYS A 1 93 ? -10.003 -0.161 27.305 1.00 86.62 93 LYS A C 1
ATOM 742 O O . LYS A 1 93 ? -10.416 -1.068 28.021 1.00 86.62 93 LYS A O 1
ATOM 747 N N . VAL A 1 94 ? -9.425 0.942 27.790 1.00 90.69 94 VAL A N 1
ATOM 748 C CA . VAL A 1 94 ? -9.207 1.191 29.230 1.00 90.69 94 VAL A CA 1
ATOM 749 C C . VAL A 1 94 ? -10.535 1.272 29.981 1.00 90.69 94 VAL A C 1
ATOM 751 O O . VAL A 1 94 ? -10.718 0.604 30.995 1.00 90.69 94 VAL A O 1
ATOM 754 N N . TYR A 1 95 ? -11.485 2.043 29.454 1.00 90.62 95 TYR A N 1
ATOM 755 C CA . TYR A 1 95 ? -12.789 2.261 30.078 1.00 90.62 95 TYR A CA 1
ATOM 756 C C . TYR A 1 95 ? -13.826 1.182 29.737 1.00 90.62 95 TYR A C 1
ATOM 758 O O . TYR A 1 95 ? -14.967 1.286 30.179 1.00 90.62 95 TYR A O 1
ATOM 766 N N . LYS A 1 96 ? -13.445 0.147 28.969 1.00 87.12 96 LYS A N 1
ATOM 767 C CA . LYS A 1 96 ? -14.312 -0.967 28.539 1.00 87.12 96 LYS A CA 1
ATOM 768 C C . LYS A 1 96 ? -15.673 -0.488 28.017 1.00 87.12 96 LYS A C 1
ATOM 770 O O . LYS A 1 96 ? -16.715 -1.020 28.391 1.00 87.12 96 LYS A O 1
ATOM 775 N N . VAL A 1 97 ? -15.661 0.550 27.182 1.00 81.38 97 VAL A N 1
ATOM 776 C CA . VAL A 1 97 ? -16.887 1.180 26.671 1.00 81.38 97 VAL A CA 1
ATOM 777 C C . VAL A 1 97 ? -17.669 0.165 25.834 1.00 81.38 97 VAL A C 1
ATOM 779 O O . VAL A 1 97 ? -17.159 -0.331 24.830 1.00 81.38 97 VAL A O 1
ATOM 782 N N . ILE A 1 98 ? -18.902 -0.131 26.248 1.00 81.06 98 ILE A N 1
ATOM 783 C CA . ILE A 1 98 ? -19.818 -1.033 25.541 1.00 81.06 98 ILE A CA 1
ATOM 784 C C . ILE A 1 98 ? -20.682 -0.199 24.596 1.00 81.06 98 ILE A C 1
ATOM 786 O O . ILE A 1 98 ? -21.312 0.775 25.010 1.00 81.06 98 ILE A O 1
ATOM 790 N N . ASP A 1 99 ? -20.706 -0.576 23.322 1.00 78.69 99 ASP A N 1
ATOM 791 C CA . ASP A 1 99 ? -21.528 0.080 22.313 1.00 78.69 99 ASP A CA 1
ATOM 792 C C . ASP A 1 99 ? -22.909 -0.579 22.221 1.00 78.69 99 ASP A C 1
ATOM 794 O O . ASP A 1 99 ? -23.064 -1.634 21.613 1.00 78.69 99 ASP A O 1
ATOM 798 N N . ASN A 1 100 ? -23.913 0.062 22.820 1.00 86.44 100 ASN A N 1
ATOM 799 C CA . ASN A 1 100 ? -25.303 -0.402 22.807 1.00 86.44 100 ASN A CA 1
ATOM 800 C C . ASN A 1 100 ? -26.166 0.330 21.769 1.00 86.44 100 ASN A C 1
ATOM 802 O O . ASN A 1 100 ? -27.388 0.276 21.861 1.00 86.44 100 ASN A O 1
ATOM 806 N N . ARG A 1 101 ? -25.581 1.046 20.798 1.00 81.81 101 ARG A N 1
ATOM 807 C CA . ARG A 1 101 ? -26.356 1.862 19.843 1.00 81.81 101 ARG A CA 1
ATOM 808 C C . ARG A 1 101 ? -27.387 1.044 19.062 1.00 81.81 101 ARG A C 1
ATOM 810 O O . ARG A 1 101 ? -28.485 1.531 18.840 1.00 81.81 101 ARG A O 1
ATOM 817 N N . THR A 1 102 ? -27.083 -0.212 18.742 1.00 79.38 102 THR A N 1
ATOM 818 C CA . THR A 1 102 ? -28.006 -1.154 18.081 1.00 79.38 102 THR A CA 1
ATOM 819 C C . THR A 1 102 ? -29.259 -1.478 18.905 1.00 79.38 102 THR A C 1
ATOM 821 O O . THR A 1 102 ? -30.227 -1.970 18.351 1.00 79.38 102 THR A O 1
ATOM 824 N N . MET A 1 103 ? -29.270 -1.195 20.211 1.00 80.44 103 MET A N 1
ATOM 825 C CA . MET A 1 103 ? -30.424 -1.440 21.087 1.00 80.44 103 MET A CA 1
ATOM 826 C C . MET A 1 103 ? -31.439 -0.281 21.086 1.00 80.44 103 MET A C 1
ATOM 828 O O . MET A 1 103 ? -32.472 -0.388 21.740 1.00 80.44 103 MET A O 1
ATOM 832 N N . TYR A 1 104 ? -31.134 0.834 20.409 1.00 75.88 104 TYR A N 1
ATOM 833 C CA . TYR A 1 104 ? -31.934 2.067 20.424 1.00 75.88 104 TYR A CA 1
ATOM 834 C C . TYR A 1 104 ? -32.461 2.482 19.033 1.00 75.88 104 TYR A C 1
ATOM 836 O O . TYR A 1 104 ? -32.914 3.617 18.876 1.00 75.88 104 TYR A O 1
ATOM 844 N N . PHE A 1 105 ? -32.409 1.583 18.044 1.00 58.78 105 PHE A N 1
ATOM 845 C CA . PHE A 1 105 ? -33.015 1.718 16.710 1.00 58.78 105 PHE A CA 1
ATOM 846 C C . PHE A 1 105 ? -33.875 0.489 16.412 1.00 58.78 105 PHE A C 1
ATOM 848 O O . PHE A 1 105 ? -34.854 0.641 15.652 1.00 58.78 105 PHE A O 1
#